Protein AF-A0A9P4HH48-F1 (afdb_monomer_lite)

Radius of gyration: 20.55 Å; chains: 1; bounding box: 61×35×39 Å

pLDDT: mean 81.67, std 16.37, range [39.0, 96.5]

Organism: NCBI:txid210430

Foldseek 3Di:
DPPDDQDADDWDDQPPPDPDGDPGPDDPRGDDDDPEAEDQDPVVCVCCCVPPVHHYDYWDKDKPDDDDDPPDDDDQKIKIFIHHNPDDPPPPGHGPDIDIDGD

Secondary structure (DSSP, 8-state):
-------PPPPPP----TT---------S-----S-EEES-HHHHHHHHHHH---EEE-EEEESSPPPPTTSPPPS-EEEEEE-TT--TT-----SEEEEE--

Structure (mmCIF, N/CA/C/O backbone):
data_AF-A0A9P4HH48-F1
#
_entry.id   AF-A0A9P4HH48-F1
#
loop_
_atom_site.group_PDB
_atom_site.id
_atom_site.type_symbol
_atom_site.label_atom_id
_atom_site.label_alt_id
_atom_site.label_comp_id
_atom_site.label_asym_id
_atom_site.label_entity_id
_atom_site.label_seq_id
_atom_site.pdbx_PDB_ins_code
_atom_site.Cartn_x
_atom_site.Cartn_y
_atom_site.Cartn_z
_atom_site.occupancy
_atom_site.B_iso_or_equiv
_atom_site.auth_seq_id
_atom_site.auth_comp_id
_atom_site.auth_asym_id
_atom_site.auth_atom_id
_atom_site.pdbx_PDB_model_num
ATOM 1 N N . MET A 1 1 ? 3.480 -16.257 -2.569 1.00 41.72 1 MET A N 1
ATOM 2 C CA . MET A 1 1 ? 4.835 -16.546 -2.070 1.00 41.72 1 MET A CA 1
ATOM 3 C C . MET A 1 1 ? 5.099 -15.657 -0.860 1.00 41.72 1 MET A C 1
ATOM 5 O O . MET A 1 1 ? 5.502 -14.511 -1.016 1.00 41.72 1 MET A O 1
ATOM 9 N N . LEU A 1 2 ? 4.741 -16.137 0.335 1.00 39.00 2 LEU A N 1
ATOM 10 C CA . LEU A 1 2 ? 5.361 -15.659 1.572 1.00 39.00 2 LEU A CA 1
ATOM 11 C C . LEU A 1 2 ? 6.819 -16.119 1.474 1.00 39.00 2 LEU A C 1
ATOM 13 O O . LEU A 1 2 ? 7.027 -17.278 1.126 1.00 39.00 2 LEU A O 1
ATOM 17 N N . ILE A 1 3 ? 7.802 -15.255 1.706 1.00 45.38 3 ILE A N 1
ATOM 18 C CA . ILE A 1 3 ? 9.187 -15.710 1.878 1.00 45.38 3 ILE A CA 1
ATOM 19 C C . ILE A 1 3 ? 9.360 -15.890 3.386 1.00 45.38 3 ILE A C 1
ATOM 21 O O . ILE A 1 3 ? 9.468 -14.881 4.088 1.00 45.38 3 ILE A O 1
ATOM 25 N N . PRO A 1 4 ? 9.316 -17.122 3.924 1.00 42.56 4 PRO A N 1
ATOM 26 C CA . PRO A 1 4 ? 9.598 -17.341 5.329 1.00 42.56 4 PRO A CA 1
ATOM 27 C C . PRO A 1 4 ? 11.105 -17.163 5.503 1.00 42.56 4 PRO A C 1
ATOM 29 O O . PRO A 1 4 ? 11.901 -17.938 4.982 1.00 42.56 4 PRO A O 1
ATOM 32 N N . GLY A 1 5 ? 11.503 -16.106 6.198 1.00 49.62 5 GLY A N 1
ATOM 33 C CA . GLY A 1 5 ? 12.899 -15.842 6.505 1.00 49.62 5 GLY A CA 1
ATOM 34 C C . GLY A 1 5 ? 12.981 -14.988 7.754 1.00 49.62 5 GLY A C 1
ATOM 35 O O . GLY A 1 5 ? 12.451 -13.879 7.794 1.00 49.62 5 GLY A O 1
ATOM 36 N N . ASN A 1 6 ? 13.628 -15.505 8.794 1.00 55.16 6 ASN A N 1
ATOM 37 C CA . ASN A 1 6 ? 14.024 -14.689 9.929 1.00 55.16 6 ASN A CA 1
ATOM 38 C C . ASN A 1 6 ? 15.243 -13.871 9.475 1.00 55.16 6 ASN A C 1
ATOM 40 O O . ASN A 1 6 ? 16.374 -14.346 9.521 1.00 55.16 6 ASN A O 1
ATOM 44 N N . PHE A 1 7 ? 15.002 -12.679 8.928 1.00 58.44 7 PHE A N 1
ATOM 45 C CA . PHE A 1 7 ? 16.068 -11.812 8.433 1.00 58.44 7 PHE A CA 1
ATOM 46 C C . PHE A 1 7 ? 16.725 -11.093 9.612 1.00 58.44 7 PHE A C 1
ATOM 48 O O . PHE A 1 7 ? 16.208 -10.086 10.097 1.00 58.44 7 PHE A O 1
ATOM 55 N N . SER A 1 8 ? 17.860 -11.614 10.071 1.00 63.22 8 SER A N 1
ATOM 56 C CA . SER A 1 8 ? 18.689 -10.952 11.079 1.00 63.22 8 SER A CA 1
ATOM 57 C C . SER A 1 8 ? 19.094 -9.557 10.597 1.00 63.22 8 SER A C 1
ATOM 59 O O . SER A 1 8 ? 19.529 -9.384 9.456 1.00 63.22 8 SER A O 1
ATOM 61 N N . VAL A 1 9 ? 18.939 -8.554 11.461 1.00 65.06 9 VAL A N 1
ATOM 62 C CA . VAL A 1 9 ? 19.455 -7.203 11.209 1.00 65.06 9 VAL A CA 1
ATOM 63 C C . VAL A 1 9 ? 20.951 -7.210 11.537 1.00 65.06 9 VAL A C 1
ATOM 65 O O . VAL A 1 9 ? 21.286 -7.521 12.687 1.00 65.06 9 VAL A O 1
ATOM 68 N N . PRO A 1 10 ? 21.850 -6.901 10.577 1.00 67.00 10 PRO A N 1
ATOM 69 C CA . PRO A 1 10 ? 23.274 -6.769 10.865 1.00 67.00 10 PRO A CA 1
ATOM 70 C C . PRO A 1 10 ? 23.466 -5.745 11.983 1.00 67.00 10 PRO A C 1
ATOM 72 O O . PRO A 1 10 ? 22.957 -4.629 11.892 1.00 67.00 10 PRO A O 1
ATOM 75 N N . GLN A 1 11 ? 24.148 -6.132 13.058 1.00 69.31 11 GLN A N 1
ATOM 76 C CA . GLN A 1 11 ? 24.453 -5.200 14.138 1.00 69.31 11 GLN A CA 1
ATOM 77 C C . GLN A 1 11 ? 25.694 -4.396 13.741 1.00 69.31 11 GLN A C 1
ATOM 79 O O . GLN A 1 11 ? 26.662 -5.002 13.271 1.00 69.31 11 GLN A O 1
ATOM 84 N N . PRO A 1 12 ? 25.690 -3.061 13.892 1.00 65.19 12 PRO A N 1
ATOM 85 C CA . PRO A 1 12 ? 26.892 -2.276 13.677 1.00 65.19 12 PRO A CA 1
ATOM 86 C C . PRO A 1 12 ? 27.952 -2.763 14.664 1.00 65.19 12 PRO A C 1
ATOM 88 O O . PRO A 1 12 ? 27.703 -2.857 15.867 1.00 65.19 12 PRO A O 1
ATOM 91 N N . TYR A 1 13 ? 29.125 -3.110 14.146 1.00 60.12 13 TYR A N 1
ATOM 92 C CA . TYR A 1 13 ? 30.280 -3.391 14.983 1.00 60.12 13 TYR A CA 1
ATOM 93 C C . TYR A 1 13 ? 30.685 -2.083 15.669 1.00 60.12 13 TYR A C 1
ATOM 95 O O . TYR A 1 13 ? 30.754 -1.031 15.031 1.00 60.12 13 TYR A O 1
ATOM 103 N N . ALA A 1 14 ? 30.903 -2.122 16.983 1.00 59.81 14 ALA A N 1
ATOM 104 C CA . ALA A 1 14 ? 31.482 -0.985 17.678 1.00 59.81 14 ALA A CA 1
ATOM 105 C C . ALA A 1 14 ? 32.897 -0.775 17.117 1.00 59.81 14 ALA A C 1
ATOM 107 O O . ALA A 1 14 ? 33.750 -1.651 17.244 1.00 59.81 14 ALA A O 1
ATOM 108 N N . PHE A 1 15 ? 33.153 0.360 16.464 1.00 51.81 15 PHE A N 1
ATOM 109 C CA . PHE A 1 15 ? 34.522 0.776 16.173 1.00 51.81 15 PHE A CA 1
ATOM 110 C C . PHE A 1 15 ? 35.182 1.137 17.507 1.00 51.81 15 PHE A C 1
ATOM 112 O O . PHE A 1 15 ? 34.947 2.215 18.053 1.00 51.81 15 PHE A O 1
ATOM 119 N N . SER A 1 16 ? 35.985 0.230 18.060 1.00 55.50 16 SER A N 1
ATOM 120 C CA . SER A 1 16 ? 36.813 0.513 19.231 1.00 55.50 16 SER A CA 1
ATOM 121 C C . SER A 1 16 ? 38.093 1.225 18.784 1.00 55.50 16 SER A C 1
ATOM 123 O O . SER A 1 16 ? 39.132 0.595 18.587 1.00 55.50 16 SER A O 1
ATOM 125 N N . ASN A 1 17 ? 38.040 2.545 18.612 1.00 51.53 17 ASN A N 1
ATOM 126 C CA . ASN A 1 17 ? 39.262 3.345 18.546 1.00 51.53 17 ASN A CA 1
ATOM 127 C C . ASN A 1 17 ? 39.749 3.594 19.978 1.00 51.53 17 ASN A C 1
ATOM 129 O O . ASN A 1 17 ? 39.285 4.515 20.642 1.00 51.53 17 ASN A O 1
ATOM 133 N N . GLY A 1 18 ? 40.655 2.740 20.461 1.00 52.94 18 GLY A N 1
ATOM 134 C CA . GLY A 1 18 ? 41.520 3.053 21.604 1.00 52.94 18 GLY A CA 1
ATOM 135 C C . GLY A 1 18 ? 40.814 3.479 22.897 1.00 52.94 18 GLY A C 1
ATOM 136 O O . GLY A 1 18 ? 41.154 4.515 23.456 1.00 52.94 18 GLY A O 1
ATOM 137 N N . GLY A 1 19 ? 39.871 2.672 23.396 1.00 53.78 19 GLY A N 1
ATOM 138 C CA . GLY A 1 19 ? 39.440 2.735 24.802 1.00 53.78 19 GLY A CA 1
ATOM 139 C C . GLY A 1 19 ? 38.160 3.511 25.121 1.00 53.78 19 GLY A C 1
ATOM 140 O O . GLY A 1 19 ? 37.740 3.482 26.271 1.00 53.78 19 GLY A O 1
ATOM 141 N N . ASN A 1 20 ? 37.494 4.129 24.142 1.00 57.50 20 ASN A N 1
ATOM 142 C CA . ASN A 1 20 ? 36.164 4.716 24.341 1.00 57.50 20 ASN A CA 1
ATOM 143 C C . ASN A 1 20 ? 35.148 4.002 23.443 1.00 57.50 20 ASN A C 1
ATOM 145 O O . ASN A 1 20 ? 35.119 4.208 22.230 1.00 57.50 20 ASN A O 1
ATOM 149 N N . GLU A 1 21 ? 34.339 3.122 24.033 1.00 59.22 21 GLU A N 1
ATOM 150 C CA . GLU A 1 21 ? 33.263 2.418 23.335 1.00 59.22 21 GLU A CA 1
ATOM 151 C C . GLU A 1 21 ? 32.228 3.434 22.828 1.00 59.22 21 GLU A C 1
ATOM 153 O O . GLU A 1 21 ? 31.476 4.024 23.603 1.00 59.22 21 GLU A O 1
ATOM 158 N N . ALA A 1 22 ? 32.182 3.667 21.513 1.00 60.94 22 ALA A N 1
ATOM 159 C CA . ALA A 1 22 ? 31.090 4.425 20.916 1.00 60.94 22 ALA A CA 1
ATOM 160 C C . ALA A 1 22 ? 29.770 3.662 21.145 1.00 60.94 22 ALA A C 1
ATOM 162 O O . ALA A 1 22 ? 29.748 2.436 20.982 1.00 60.94 22 ALA A O 1
ATOM 163 N N . PRO A 1 23 ? 28.658 4.336 21.497 1.00 59.00 23 PRO A N 1
ATOM 164 C CA . PRO A 1 23 ? 27.390 3.656 21.722 1.00 59.00 23 PRO A CA 1
ATOM 165 C C . PRO A 1 23 ? 26.964 2.933 20.440 1.00 59.00 23 PRO A C 1
ATOM 167 O O . PRO A 1 23 ? 26.613 3.561 19.440 1.00 59.00 23 PRO A O 1
ATOM 170 N N . CYS A 1 24 ? 27.003 1.596 20.456 1.00 60.94 24 CYS A N 1
ATOM 171 C CA . CYS A 1 24 ? 26.480 0.808 19.348 1.00 60.94 24 CYS A CA 1
ATOM 172 C C . CYS A 1 24 ? 24.971 1.069 19.242 1.00 60.94 24 CYS A C 1
ATOM 174 O O . CYS A 1 24 ? 24.220 0.913 20.210 1.00 60.94 24 CYS A O 1
ATOM 176 N N . ILE A 1 25 ? 24.512 1.505 18.069 1.00 65.75 25 ILE A N 1
ATOM 177 C CA . ILE A 1 25 ? 23.080 1.645 17.808 1.00 65.75 25 ILE A CA 1
ATOM 178 C C . ILE A 1 25 ? 22.482 0.235 17.871 1.00 65.75 25 ILE A C 1
ATOM 180 O O . ILE A 1 25 ? 22.716 -0.590 16.988 1.00 65.75 25 ILE A O 1
ATOM 184 N N . LYS A 1 26 ? 21.742 -0.062 18.946 1.00 66.56 26 LYS A N 1
ATOM 185 C CA . LYS A 1 26 ? 21.098 -1.364 19.151 1.00 66.56 26 LYS A CA 1
ATOM 186 C C . LYS A 1 26 ? 19.875 -1.462 18.244 1.00 66.56 26 LYS A C 1
ATOM 188 O O . LYS A 1 26 ? 18.815 -0.930 18.570 1.00 66.56 26 LYS A O 1
ATOM 193 N N . PHE A 1 27 ? 20.002 -2.155 17.117 1.00 66.12 27 PHE A N 1
ATOM 194 C CA . PHE A 1 27 ? 18.846 -2.465 16.277 1.00 66.12 27 PHE A CA 1
ATOM 195 C C . PHE A 1 27 ? 18.079 -3.664 16.849 1.00 66.12 27 PHE A C 1
ATOM 197 O O . PHE A 1 27 ? 18.703 -4.609 17.346 1.00 66.12 27 PHE A O 1
ATOM 204 N N . PRO A 1 28 ? 16.735 -3.690 16.764 1.00 71.50 28 PRO A N 1
ATOM 205 C CA . PRO A 1 28 ? 15.967 -4.850 17.194 1.00 71.50 28 PRO A CA 1
ATOM 206 C C . PRO A 1 28 ? 16.404 -6.097 16.416 1.00 71.50 28 PRO A C 1
ATOM 208 O O . PRO A 1 28 ? 16.622 -6.055 15.206 1.00 71.50 28 PRO A O 1
ATOM 211 N N . LYS A 1 29 ? 16.498 -7.239 17.113 1.00 64.56 29 LYS A N 1
ATOM 212 C CA . LYS A 1 29 ? 16.927 -8.527 16.526 1.00 64.56 29 LYS A CA 1
ATOM 213 C C . LYS A 1 29 ? 16.022 -9.002 15.380 1.00 64.56 29 LYS A C 1
ATOM 215 O O . LYS A 1 29 ? 16.436 -9.838 14.582 1.00 64.56 29 LYS A O 1
ATOM 220 N N . LYS A 1 30 ? 14.790 -8.490 15.320 1.00 68.75 30 LYS A N 1
ATOM 221 C CA . LYS A 1 30 ? 13.793 -8.762 14.285 1.00 68.75 30 LYS A CA 1
ATOM 222 C C . LYS A 1 30 ? 13.298 -7.437 13.718 1.00 68.75 30 LYS A C 1
ATOM 224 O O . LYS A 1 30 ? 12.886 -6.564 14.478 1.00 68.75 30 LYS A O 1
ATOM 229 N N . ALA A 1 31 ? 13.300 -7.321 12.396 1.00 69.12 31 ALA A N 1
ATOM 230 C CA . ALA A 1 31 ? 12.698 -6.207 11.678 1.00 69.12 31 ALA A CA 1
ATOM 231 C C . ALA A 1 31 ? 11.674 -6.744 10.677 1.00 69.12 31 ALA A C 1
ATOM 233 O O . ALA A 1 31 ? 11.934 -7.727 9.978 1.00 69.12 31 ALA A O 1
ATOM 234 N N . LEU A 1 32 ? 10.512 -6.093 10.597 1.00 74.06 32 LEU A N 1
ATOM 235 C CA . LEU A 1 32 ? 9.548 -6.376 9.541 1.00 74.06 32 LEU A CA 1
ATOM 236 C C . LEU A 1 32 ? 10.147 -5.934 8.205 1.00 74.06 32 LEU A C 1
ATOM 238 O O . LEU A 1 32 ? 10.679 -4.831 8.084 1.00 74.06 32 LEU A O 1
ATOM 242 N N . ARG A 1 33 ? 10.056 -6.800 7.195 1.00 75.69 33 ARG A N 1
ATOM 243 C CA . ARG A 1 33 ? 10.433 -6.470 5.821 1.00 75.69 33 ARG A CA 1
ATOM 244 C C . ARG A 1 33 ? 9.197 -6.414 4.951 1.00 75.69 33 ARG A C 1
ATOM 246 O O . ARG A 1 33 ? 8.307 -7.256 5.038 1.00 75.69 33 ARG A O 1
ATOM 253 N N . ILE A 1 34 ? 9.174 -5.419 4.083 1.00 79.88 34 ILE A N 1
ATOM 254 C CA . ILE A 1 34 ? 8.101 -5.229 3.124 1.00 79.88 34 ILE A CA 1
ATOM 255 C C . ILE A 1 34 ? 8.361 -6.146 1.927 1.00 79.88 34 ILE A C 1
ATOM 257 O O . ILE A 1 34 ? 9.376 -6.006 1.251 1.00 79.88 34 ILE A O 1
ATOM 261 N N . ALA A 1 35 ? 7.443 -7.075 1.653 1.00 82.31 35 ALA A N 1
ATOM 262 C CA . ALA A 1 35 ? 7.535 -7.955 0.484 1.00 82.31 35 ALA A CA 1
ATOM 263 C C . ALA A 1 35 ? 6.909 -7.329 -0.772 1.00 82.31 35 ALA A C 1
ATOM 265 O O . ALA A 1 35 ? 7.380 -7.544 -1.887 1.00 82.31 35 ALA A O 1
ATOM 266 N N . ARG A 1 36 ? 5.817 -6.575 -0.602 1.00 88.00 36 ARG A N 1
ATOM 267 C CA . ARG A 1 36 ? 5.070 -5.923 -1.684 1.00 88.00 36 ARG A CA 1
ATOM 268 C C . ARG A 1 36 ? 4.481 -4.618 -1.180 1.00 88.00 36 ARG A C 1
ATOM 270 O O . ARG A 1 36 ? 4.009 -4.560 -0.049 1.00 88.00 36 ARG A O 1
ATOM 277 N N . ILE A 1 37 ? 4.470 -3.606 -2.040 1.00 92.56 37 ILE A N 1
ATOM 278 C CA . ILE A 1 37 ? 3.777 -2.342 -1.787 1.00 92.56 37 ILE A CA 1
ATOM 279 C C . ILE A 1 37 ? 2.741 -2.145 -2.883 1.00 92.56 37 ILE A C 1
ATOM 281 O O . ILE A 1 37 ? 3.060 -2.299 -4.062 1.00 92.56 37 ILE A O 1
ATOM 285 N N . TYR A 1 38 ? 1.529 -1.770 -2.494 1.00 94.38 38 TYR A N 1
ATOM 286 C CA . TYR A 1 38 ? 0.480 -1.334 -3.408 1.00 94.38 38 TYR A CA 1
ATOM 287 C C . TYR A 1 38 ? 0.296 0.176 -3.270 1.00 94.38 38 TYR A C 1
ATOM 289 O O . TYR A 1 38 ? 0.341 0.702 -2.159 1.00 94.38 38 TYR A O 1
ATOM 297 N N . VAL A 1 39 ? 0.121 0.879 -4.386 1.00 95.94 39 VAL A N 1
ATOM 298 C CA . VAL A 1 39 ? -0.078 2.335 -4.422 1.00 95.94 39 VAL A CA 1
ATOM 299 C C . VAL A 1 39 ? -1.113 2.701 -5.481 1.00 95.94 39 VAL A C 1
ATOM 301 O O . VAL A 1 39 ? -1.266 1.988 -6.469 1.00 95.94 39 VAL A O 1
ATOM 304 N N . SER A 1 40 ? -1.809 3.820 -5.293 1.00 95.31 40 SER A N 1
ATOM 305 C CA . SER A 1 40 ? -2.884 4.271 -6.188 1.00 95.31 40 SER A CA 1
ATOM 306 C C . SER A 1 40 ? -2.415 5.139 -7.361 1.00 95.31 40 SER A C 1
ATOM 308 O O . SER A 1 40 ? -3.178 5.371 -8.293 1.00 95.31 40 SER A O 1
ATOM 310 N N . GLN A 1 41 ? -1.164 5.612 -7.350 1.00 96.31 41 GLN A N 1
ATOM 311 C CA . GLN A 1 41 ? -0.648 6.570 -8.333 1.00 96.31 41 GLN A CA 1
ATOM 312 C C . GLN A 1 41 ? 0.504 5.988 -9.162 1.00 96.31 41 GLN A C 1
ATOM 314 O O . GLN A 1 41 ? 1.481 5.459 -8.622 1.00 96.31 41 GLN A O 1
ATOM 319 N N . ARG A 1 42 ? 0.427 6.144 -10.492 1.00 95.25 42 ARG A N 1
ATOM 320 C CA . ARG A 1 42 ? 1.442 5.656 -11.450 1.00 95.25 42 ARG A CA 1
ATOM 321 C C . ARG A 1 42 ? 2.812 6.307 -11.241 1.00 95.25 42 ARG A C 1
ATOM 323 O O . ARG A 1 42 ? 3.827 5.616 -11.281 1.00 95.25 42 ARG A O 1
ATOM 330 N N . THR A 1 43 ? 2.846 7.606 -10.956 1.00 96.50 43 THR A N 1
ATOM 331 C CA . THR A 1 43 ? 4.081 8.359 -10.676 1.00 96.50 43 THR A CA 1
ATOM 332 C C . THR A 1 43 ? 4.796 7.827 -9.434 1.00 96.50 43 THR A C 1
ATOM 334 O O . THR A 1 43 ? 6.012 7.646 -9.445 1.00 96.50 43 THR A O 1
ATOM 337 N N . THR A 1 44 ? 4.050 7.469 -8.383 1.00 95.50 44 THR A N 1
ATOM 338 C CA . THR A 1 44 ? 4.609 6.851 -7.172 1.00 95.50 44 THR A CA 1
ATOM 339 C C . THR A 1 44 ? 5.205 5.471 -7.444 1.00 95.50 44 THR A C 1
ATOM 341 O O . THR A 1 44 ? 6.235 5.138 -6.850 1.00 95.50 44 THR A O 1
ATOM 344 N N . VAL A 1 45 ? 4.585 4.670 -8.325 1.00 96.00 45 VAL A N 1
ATOM 345 C CA . VAL A 1 45 ? 5.151 3.383 -8.772 1.00 96.00 45 VAL A CA 1
ATOM 346 C C . VAL A 1 45 ? 6.478 3.620 -9.482 1.00 96.00 45 VAL A C 1
ATOM 348 O O . VAL A 1 45 ? 7.481 3.016 -9.103 1.00 96.00 45 VAL A O 1
ATOM 351 N N . TYR A 1 46 ? 6.479 4.512 -10.475 1.00 95.31 46 TYR A N 1
ATOM 352 C CA . TYR A 1 46 ? 7.652 4.809 -11.292 1.00 95.31 46 TYR A CA 1
ATOM 353 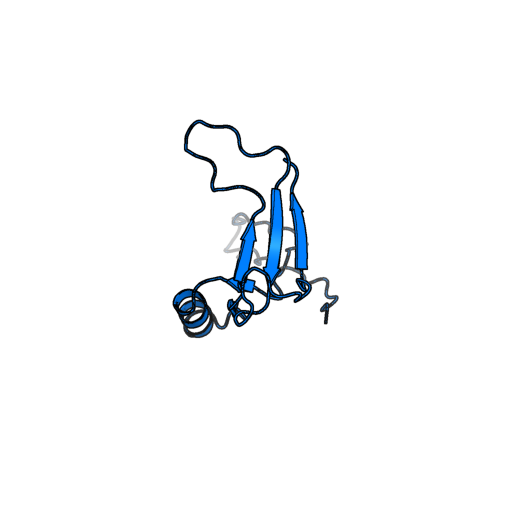C C . TYR A 1 46 ? 8.824 5.301 -10.438 1.00 95.31 46 TYR A C 1
ATOM 355 O O . TYR A 1 46 ? 9.873 4.662 -10.416 1.00 95.31 46 TYR A O 1
ATOM 363 N N . ASN A 1 47 ? 8.614 6.349 -9.636 1.00 95.25 47 ASN A N 1
ATOM 364 C CA . ASN A 1 47 ? 9.664 6.934 -8.801 1.00 95.25 47 ASN A CA 1
ATOM 365 C C . ASN A 1 47 ? 10.213 5.942 -7.766 1.00 95.25 47 ASN A C 1
ATOM 367 O O . ASN A 1 47 ? 11.409 5.941 -7.488 1.00 95.25 47 ASN A O 1
ATOM 371 N N . GLY A 1 48 ? 9.360 5.083 -7.196 1.00 93.50 48 GLY A N 1
ATOM 372 C CA . GLY A 1 48 ? 9.799 4.078 -6.225 1.00 93.50 48 GLY A CA 1
ATOM 373 C C . GLY A 1 48 ? 10.643 2.960 -6.842 1.00 93.50 48 GLY A C 1
ATOM 374 O O . GLY A 1 48 ? 11.586 2.488 -6.208 1.00 93.50 48 GLY A O 1
ATOM 375 N N . ARG A 1 49 ? 10.318 2.550 -8.073 1.00 94.44 49 ARG A N 1
ATOM 376 C CA . ARG A 1 49 ? 11.081 1.532 -8.807 1.00 94.44 49 ARG A CA 1
ATOM 377 C C . ARG A 1 49 ? 12.395 2.092 -9.340 1.00 94.44 49 ARG A C 1
ATOM 379 O O . ARG A 1 49 ? 13.422 1.456 -9.156 1.00 94.44 49 ARG A O 1
ATOM 386 N N . LEU A 1 50 ? 12.359 3.278 -9.947 1.00 94.81 50 LEU A N 1
ATOM 387 C CA . LEU A 1 50 ? 13.529 3.907 -10.557 1.00 94.81 50 LEU A CA 1
ATOM 388 C C . LEU A 1 50 ? 14.615 4.217 -9.519 1.00 94.81 50 LEU A C 1
ATOM 390 O O . LEU A 1 50 ? 15.767 3.851 -9.705 1.00 94.81 50 LEU A O 1
ATOM 394 N N . ASN A 1 51 ? 14.241 4.872 -8.418 1.00 95.44 51 ASN A N 1
ATOM 395 C CA . ASN A 1 51 ? 15.219 5.432 -7.484 1.00 95.44 51 ASN A CA 1
ATOM 396 C C . ASN A 1 51 ? 15.614 4.468 -6.349 1.00 95.44 51 ASN A C 1
ATOM 398 O O . ASN A 1 51 ? 16.690 4.613 -5.780 1.00 95.44 51 ASN A O 1
ATOM 402 N N . TRP A 1 52 ? 14.763 3.491 -6.002 1.00 91.12 52 TRP A N 1
ATOM 403 C CA . TRP A 1 52 ? 15.010 2.570 -4.876 1.00 91.12 52 TRP A CA 1
ATOM 404 C C . TRP A 1 52 ? 14.806 1.084 -5.210 1.00 91.12 52 TRP A C 1
ATOM 406 O O . TRP A 1 52 ? 14.906 0.249 -4.314 1.00 91.12 52 TRP A O 1
ATOM 416 N N . ILE A 1 53 ? 14.486 0.727 -6.462 1.00 89.50 53 ILE A N 1
ATOM 417 C CA . ILE A 1 53 ? 14.229 -0.668 -6.886 1.00 89.50 53 ILE A CA 1
ATOM 418 C C . ILE A 1 53 ? 13.135 -1.330 -6.013 1.00 89.50 53 ILE A C 1
ATOM 420 O O . ILE A 1 53 ? 13.102 -2.537 -5.781 1.00 89.50 53 ILE A O 1
ATOM 424 N N . ILE A 1 54 ? 12.189 -0.534 -5.502 1.00 91.19 54 ILE A N 1
ATOM 425 C CA . ILE A 1 54 ? 11.147 -1.045 -4.605 1.00 91.19 54 ILE A CA 1
ATOM 426 C C . ILE A 1 54 ? 10.004 -1.651 -5.425 1.00 91.19 54 ILE A C 1
ATOM 428 O O . ILE A 1 54 ? 9.488 -0.983 -6.329 1.00 91.19 54 ILE A O 1
ATOM 432 N N . PRO A 1 55 ? 9.526 -2.867 -5.087 1.00 90.12 55 PRO A N 1
ATOM 433 C CA . PRO A 1 55 ? 8.451 -3.545 -5.809 1.00 90.12 55 PRO A CA 1
ATOM 434 C C . PRO A 1 55 ? 7.075 -2.936 -5.485 1.00 90.12 55 PRO A C 1
ATOM 436 O O . PRO A 1 55 ? 6.234 -3.534 -4.803 1.00 90.12 55 PRO A O 1
ATOM 439 N N . LYS A 1 56 ? 6.840 -1.713 -5.974 1.00 94.31 56 LYS A N 1
ATOM 440 C CA . LYS A 1 56 ? 5.537 -1.039 -5.940 1.00 94.31 56 LYS A CA 1
ATOM 441 C C . LYS A 1 56 ? 4.648 -1.542 -7.072 1.00 94.31 56 LYS A C 1
ATOM 443 O O . LYS A 1 56 ? 5.116 -1.682 -8.201 1.00 94.31 56 LYS A O 1
ATOM 448 N N . HIS A 1 57 ? 3.374 -1.765 -6.788 1.00 94.19 57 HIS A N 1
ATOM 449 C CA . HIS A 1 57 ? 2.357 -2.209 -7.738 1.00 94.19 57 HIS A CA 1
ATOM 450 C C . HIS A 1 57 ? 1.212 -1.202 -7.744 1.00 94.19 57 HIS A C 1
ATOM 452 O O . HIS A 1 57 ? 0.827 -0.703 -6.686 1.00 94.19 57 HIS A O 1
ATOM 458 N N . LEU A 1 58 ? 0.682 -0.896 -8.926 1.00 96.38 58 LEU A N 1
ATOM 459 C CA . LEU A 1 58 ? -0.506 -0.060 -9.036 1.00 96.38 58 LEU A CA 1
ATOM 460 C C . LEU A 1 58 ? -1.720 -0.863 -8.558 1.00 96.38 58 LEU A C 1
ATOM 462 O O . LEU A 1 58 ? -1.880 -2.016 -8.956 1.00 96.38 58 LEU A O 1
ATOM 466 N N . ALA A 1 59 ? -2.554 -0.267 -7.715 1.00 96.12 59 ALA A N 1
ATOM 467 C CA . ALA A 1 59 ? -3.781 -0.881 -7.228 1.00 96.12 59 ALA A CA 1
ATOM 468 C C . ALA A 1 59 ? -4.854 0.174 -6.972 1.00 96.12 59 ALA A C 1
ATOM 470 O O . ALA A 1 59 ? -4.547 1.340 -6.705 1.00 96.12 59 ALA A O 1
ATOM 471 N N . ARG A 1 60 ? -6.114 -0.251 -7.012 1.00 94.75 60 ARG A N 1
ATOM 472 C CA . ARG A 1 60 ? -7.256 0.586 -6.652 1.00 94.75 60 ARG A CA 1
ATOM 473 C C . ARG A 1 60 ? -7.638 0.311 -5.203 1.00 94.75 60 ARG A C 1
ATOM 475 O O . ARG A 1 60 ? -7.697 -0.844 -4.791 1.00 94.75 60 ARG A O 1
ATOM 482 N N . PHE A 1 61 ? -7.879 1.368 -4.439 1.00 94.69 61 PHE A N 1
ATOM 483 C CA . PHE A 1 61 ? -8.225 1.278 -3.025 1.00 94.69 61 PHE A CA 1
ATOM 484 C C . PHE A 1 61 ? -9.654 1.749 -2.816 1.00 94.69 61 PHE A C 1
ATOM 486 O O . PHE A 1 61 ? -10.061 2.756 -3.395 1.00 94.69 61 PHE A O 1
ATOM 493 N N . GLU A 1 62 ? -10.378 1.046 -1.958 1.00 94.19 62 GLU A N 1
ATOM 494 C CA . GLU A 1 62 ? -11.661 1.495 -1.432 1.00 94.19 62 GLU A CA 1
ATOM 495 C C . GLU A 1 62 ? -11.611 1.510 0.091 1.00 94.19 62 GLU A C 1
ATOM 497 O O . GLU A 1 62 ? -11.081 0.591 0.724 1.00 94.19 62 GLU A O 1
ATOM 502 N N . PHE A 1 63 ? -12.188 2.562 0.658 1.00 94.38 63 PHE A N 1
ATOM 503 C CA . PHE A 1 63 ? -12.284 2.789 2.091 1.00 94.38 63 PHE A CA 1
ATOM 504 C C . PHE A 1 63 ? -13.761 2.863 2.463 1.00 94.38 63 PHE A C 1
ATOM 506 O O . PHE A 1 63 ? -14.539 3.505 1.760 1.00 94.38 63 PHE A O 1
ATOM 513 N N . SER A 1 64 ? -14.154 2.228 3.568 1.00 94.69 64 SER A N 1
ATOM 514 C CA . SER A 1 64 ? -15.549 2.261 4.035 1.00 94.69 64 SER A CA 1
ATOM 515 C C . SER A 1 64 ? -15.977 3.601 4.633 1.00 94.69 64 SER A C 1
ATOM 517 O O . SER A 1 64 ? -17.153 3.781 4.928 1.00 94.69 64 SER A O 1
ATOM 519 N N . ALA A 1 65 ? -15.037 4.519 4.851 1.00 93.69 65 ALA A N 1
ATOM 520 C CA . ALA A 1 65 ? -15.292 5.845 5.387 1.00 93.69 65 ALA A CA 1
ATOM 521 C C . ALA A 1 65 ? -14.448 6.890 4.637 1.00 93.69 65 ALA A C 1
ATOM 523 O O . ALA A 1 65 ? -13.355 6.561 4.157 1.00 93.69 65 ALA A O 1
ATOM 524 N N . PRO A 1 66 ? -14.933 8.140 4.531 1.00 91.56 66 PRO A N 1
ATOM 525 C CA . PRO A 1 66 ? -14.149 9.236 3.980 1.00 91.56 66 PRO A CA 1
ATOM 526 C C . PRO A 1 66 ? -12.962 9.587 4.896 1.00 91.56 66 PRO A C 1
ATOM 528 O O . PRO A 1 66 ? -12.927 9.174 6.058 1.00 91.56 66 PRO A O 1
ATOM 531 N N . PRO A 1 67 ? -11.992 10.376 4.401 1.00 91.50 67 PRO A N 1
ATOM 532 C CA . PRO A 1 67 ? -10.921 10.909 5.235 1.00 91.50 67 PRO A CA 1
ATOM 533 C C . PRO A 1 67 ? -11.467 11.680 6.443 1.00 91.50 67 PRO A C 1
ATOM 535 O O . PRO A 1 67 ? -12.361 12.515 6.302 1.00 91.50 67 PRO A O 1
ATOM 538 N N . THR A 1 68 ? -10.900 11.425 7.621 1.00 91.38 68 THR A N 1
ATOM 539 C CA . THR A 1 68 ? -11.248 12.139 8.855 1.00 91.38 68 THR A CA 1
ATOM 540 C C . THR A 1 68 ? -10.894 13.617 8.721 1.00 91.38 68 THR A C 1
ATOM 542 O O . THR A 1 68 ? -9.755 13.961 8.392 1.00 91.38 68 THR A O 1
ATOM 545 N N . THR A 1 69 ? -11.849 14.504 8.993 1.00 93.44 69 THR A N 1
ATOM 546 C CA . THR A 1 69 ? -11.587 15.946 8.998 1.00 93.44 69 THR A CA 1
ATOM 547 C C . THR A 1 69 ? -10.792 16.340 10.247 1.00 93.44 69 THR A C 1
ATOM 549 O O . THR A 1 69 ? -10.989 15.749 11.315 1.00 93.44 69 THR A O 1
ATOM 552 N N . PRO A 1 70 ? -9.894 17.340 10.159 1.00 93.56 70 PRO A N 1
ATOM 553 C CA . PRO A 1 70 ? -9.145 17.812 11.320 1.00 93.56 70 PRO A CA 1
ATOM 554 C C . PRO A 1 70 ? -10.078 18.187 12.481 1.00 93.56 70 PRO A C 1
ATOM 556 O O . PRO A 1 70 ? -11.066 18.889 12.282 1.00 93.56 70 PRO A O 1
ATOM 559 N N . GLY A 1 71 ? -9.770 17.713 13.690 1.00 91.75 71 GLY A N 1
ATOM 560 C CA . GLY A 1 71 ? -10.572 17.976 14.892 1.00 91.75 71 GLY A CA 1
ATOM 561 C C . GLY A 1 71 ? -11.748 17.020 15.125 1.00 91.75 71 GLY A C 1
ATOM 562 O O . GLY A 1 71 ? -12.404 17.125 16.159 1.00 91.75 71 GLY A O 1
ATOM 563 N N . THR A 1 72 ? -12.001 16.065 14.225 1.00 91.31 72 THR A N 1
ATOM 564 C CA . THR A 1 72 ? -13.018 15.017 14.424 1.00 91.31 72 THR A CA 1
ATOM 565 C C . THR A 1 72 ? -12.393 13.670 14.777 1.00 91.31 72 THR A C 1
ATOM 567 O O 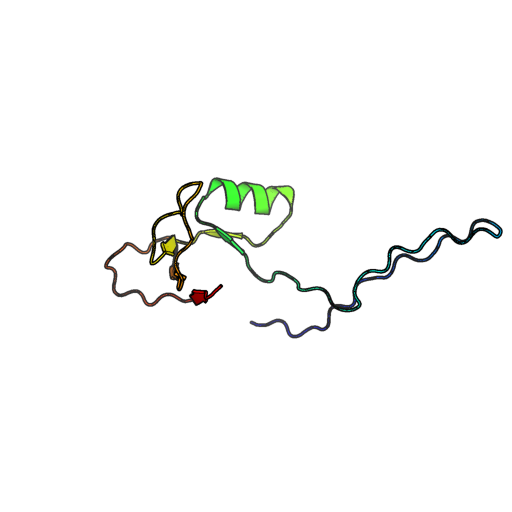. THR A 1 72 ? -11.207 13.426 14.537 1.00 91.31 72 THR A O 1
ATOM 570 N N . LYS A 1 73 ? -13.187 12.784 15.392 1.00 90.50 73 LYS A N 1
AT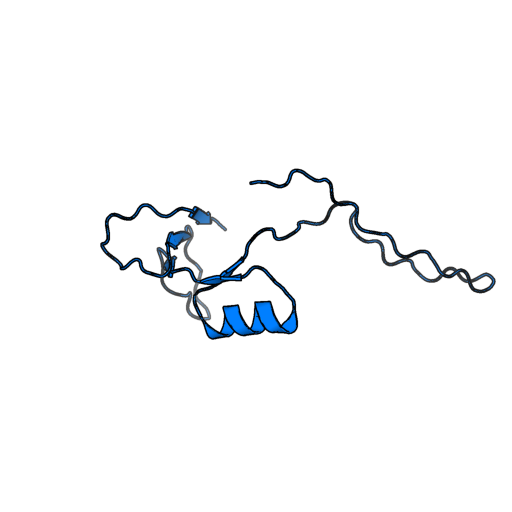OM 571 C CA . LYS A 1 73 ? -12.745 11.424 15.715 1.00 90.50 73 LYS A CA 1
ATOM 572 C C . LYS A 1 73 ? -12.755 10.551 14.450 1.00 90.50 73 LYS A C 1
ATOM 574 O O . LYS A 1 73 ? -13.706 10.647 13.674 1.00 90.50 73 LYS A O 1
ATOM 579 N N . PRO A 1 74 ? -11.738 9.693 14.241 1.00 90.94 74 PRO A N 1
ATOM 580 C CA . PRO A 1 74 ? -11.772 8.695 13.177 1.00 90.94 74 PRO A CA 1
ATOM 581 C C . PRO A 1 74 ? -12.900 7.677 13.416 1.00 90.94 74 PRO A C 1
ATOM 583 O O . PRO A 1 74 ? -13.375 7.544 14.547 1.00 90.94 74 PRO A O 1
ATOM 586 N N . PRO A 1 75 ? -13.329 6.944 12.374 1.00 92.25 75 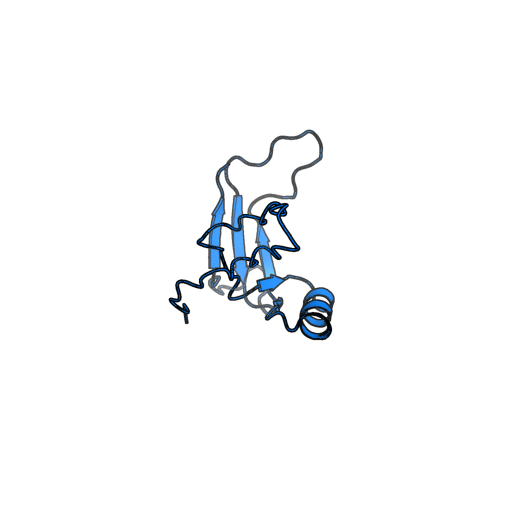PRO A N 1
ATOM 587 C CA . PRO A 1 75 ? -14.325 5.890 12.531 1.00 92.25 75 PRO A CA 1
ATOM 588 C C . PRO A 1 75 ? -13.816 4.783 13.467 1.00 92.25 75 PRO A C 1
ATOM 590 O O . PRO A 1 75 ? -12.644 4.413 13.419 1.00 92.25 75 PRO A O 1
ATOM 593 N N . GLU A 1 76 ? -1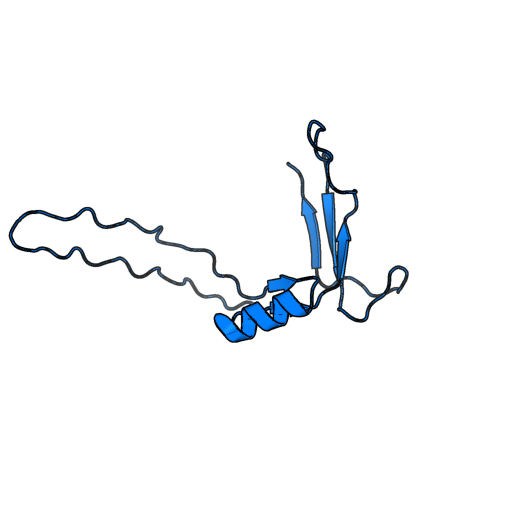4.715 4.214 14.274 1.00 93.25 76 GLU A N 1
ATOM 594 C CA . GLU A 1 76 ? -14.416 3.085 15.176 1.00 93.25 76 GLU A CA 1
ATOM 595 C C . GLU A 1 76 ? -14.023 1.808 14.417 1.00 93.25 76 GLU A C 1
ATOM 597 O O . GLU A 1 76 ? -13.362 0.924 14.955 1.00 93.25 76 GLU A O 1
ATOM 602 N N . SER A 1 77 ? -14.423 1.710 13.148 1.00 94.19 77 SER A N 1
ATOM 603 C CA . SER A 1 77 ? -14.089 0.601 12.265 1.00 94.19 77 SER A CA 1
ATOM 604 C C . SER A 1 77 ? -13.899 1.104 10.837 1.00 94.19 77 SER A C 1
ATOM 606 O O . SER A 1 77 ? -14.775 1.764 10.272 1.00 94.19 77 SER A O 1
ATOM 608 N N . LEU A 1 78 ? -12.749 0.788 10.243 1.00 95.38 78 LEU A N 1
ATOM 609 C CA . LEU A 1 78 ? -12.404 1.149 8.871 1.00 95.38 78 LEU A CA 1
ATOM 610 C C . LEU A 1 78 ? -12.085 -0.111 8.070 1.00 95.38 78 LEU A C 1
ATOM 612 O O . LEU A 1 78 ? -11.076 -0.773 8.301 1.00 95.38 78 LEU A O 1
ATOM 616 N N . THR A 1 79 ? -12.918 -0.428 7.084 1.00 95.69 79 THR A N 1
ATOM 617 C CA . THR A 1 79 ? -12.613 -1.478 6.111 1.00 95.69 79 THR A CA 1
ATOM 618 C C . THR A 1 79 ? -11.826 -0.884 4.950 1.00 95.69 79 THR A C 1
ATOM 620 O O . THR A 1 79 ? -12.266 0.079 4.321 1.00 95.69 79 THR A O 1
ATOM 623 N N . VAL A 1 80 ? -10.684 -1.497 4.644 1.00 95.00 80 VAL A N 1
ATOM 624 C CA . VAL A 1 80 ? -9.838 -1.165 3.495 1.00 95.00 80 VAL A CA 1
ATOM 625 C C . VAL A 1 80 ? -9.794 -2.359 2.553 1.00 95.00 80 VAL A C 1
ATOM 627 O O . VAL A 1 80 ? -9.516 -3.487 2.972 1.00 95.00 80 VAL A O 1
ATOM 630 N N . GLN A 1 81 ? -10.060 -2.110 1.275 1.00 95.12 81 GLN A N 1
ATOM 631 C CA . GLN A 1 81 ? -10.049 -3.117 0.217 1.00 95.12 81 GLN A CA 1
ATOM 632 C C . GLN A 1 81 ? -9.087 -2.698 -0.891 1.00 95.12 81 GLN A C 1
ATOM 634 O O . GLN A 1 81 ? -9.025 -1.525 -1.262 1.00 95.12 81 GLN A O 1
ATOM 639 N N . VAL A 1 82 ? -8.335 -3.664 -1.415 1.00 95.00 82 VAL A N 1
ATOM 640 C CA . VAL A 1 82 ? -7.368 -3.456 -2.498 1.00 95.00 82 VAL A CA 1
ATOM 641 C C . VAL A 1 82 ? -7.792 -4.295 -3.689 1.00 95.00 82 VAL A C 1
ATOM 643 O O . VAL A 1 82 ? -7.945 -5.507 -3.555 1.00 95.00 82 VAL A O 1
ATOM 646 N N . PHE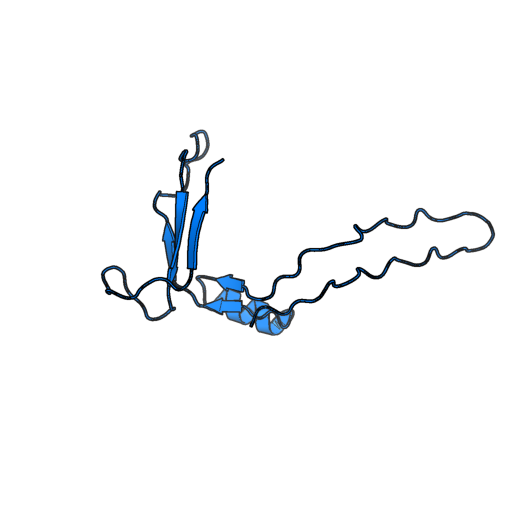 A 1 83 ? -7.934 -3.659 -4.846 1.00 95.31 83 PHE A N 1
ATOM 647 C CA . PHE A 1 83 ? -8.357 -4.276 -6.098 1.00 95.31 83 PHE A CA 1
ATOM 648 C C . PHE A 1 83 ? -7.289 -4.124 -7.196 1.00 95.31 83 PHE A C 1
ATOM 650 O O . PHE A 1 83 ? -6.429 -3.237 -7.108 1.00 95.31 83 PHE A O 1
ATOM 657 N N . PRO A 1 84 ? -7.341 -4.955 -8.256 1.00 93.62 84 PRO A N 1
ATOM 658 C CA . PRO A 1 84 ? -6.510 -4.775 -9.444 1.00 93.62 84 PRO A CA 1
ATOM 659 C C . PRO A 1 84 ? -6.661 -3.369 -10.053 1.00 93.62 84 PRO A C 1
ATOM 661 O O . PRO A 1 84 ? -7.743 -2.781 -9.962 1.00 93.62 84 PRO A O 1
ATOM 664 N N . PRO A 1 85 ? -5.610 -2.826 -10.693 1.00 92.31 85 PRO A N 1
ATOM 665 C CA . PRO A 1 85 ? -5.609 -1.454 -11.203 1.00 92.31 85 PRO A CA 1
ATOM 666 C C . PRO A 1 85 ? -6.674 -1.188 -12.273 1.00 92.31 85 PRO A C 1
ATOM 668 O O . PRO A 1 85 ? -7.137 -0.058 -12.377 1.00 92.31 85 PRO A O 1
ATOM 671 N N . ASP A 1 86 ? -7.077 -2.216 -13.022 1.00 91.25 86 ASP A N 1
ATOM 672 C CA . ASP A 1 86 ? -8.049 -2.096 -14.116 1.00 91.25 86 ASP A CA 1
ATOM 673 C C . ASP A 1 86 ? -9.502 -2.338 -13.668 1.00 91.25 86 ASP A C 1
ATOM 675 O O . ASP A 1 86 ? -10.424 -2.217 -14.469 1.00 91.25 86 ASP A O 1
ATOM 679 N N . SER A 1 87 ? -9.715 -2.665 -12.387 1.00 92.38 87 SER A N 1
ATOM 680 C CA . SER A 1 87 ? -11.060 -2.830 -11.827 1.00 92.38 87 SER A CA 1
ATOM 681 C C . SER A 1 87 ? -11.765 -1.489 -11.638 1.00 92.38 87 SER A C 1
ATOM 683 O O . SER A 1 87 ? -11.136 -0.469 -11.333 1.00 92.38 87 SER A O 1
ATOM 685 N N . LYS A 1 88 ? -13.090 -1.507 -11.727 1.00 89.75 88 LYS A N 1
ATOM 686 C CA . LYS A 1 88 ? -13.977 -0.375 -11.463 1.00 89.75 88 LYS A CA 1
ATOM 687 C C . LYS A 1 88 ? -14.881 -0.676 -10.270 1.00 89.75 88 LYS A C 1
ATOM 689 O O . LYS A 1 88 ? -15.059 -1.823 -9.864 1.00 89.75 88 LYS A O 1
ATOM 694 N N . ALA A 1 89 ? -15.415 0.380 -9.662 1.00 82.44 89 ALA A N 1
ATOM 695 C CA . ALA A 1 89 ? -16.410 0.231 -8.607 1.00 82.44 89 ALA A CA 1
ATOM 696 C C . ALA A 1 89 ? -17.687 -0.382 -9.202 1.00 82.44 89 ALA A C 1
ATOM 698 O O . ALA A 1 89 ? -18.163 0.086 -10.234 1.00 82.44 89 ALA A O 1
ATOM 699 N N . GLY A 1 90 ? -18.217 -1.420 -8.557 1.00 81.50 90 GLY A N 1
ATOM 700 C CA . GLY A 1 90 ? -19.365 -2.181 -9.057 1.00 81.50 90 GLY A CA 1
ATOM 701 C C . GLY A 1 90 ? -19.001 -3.405 -9.899 1.00 81.50 90 GLY A C 1
ATOM 702 O O . GLY A 1 90 ? -19.877 -4.228 -10.144 1.00 81.50 90 GLY A O 1
ATOM 703 N N . ASP A 1 91 ? -17.732 -3.583 -10.280 1.00 82.69 91 ASP A N 1
ATOM 704 C CA . ASP A 1 91 ? -17.292 -4.861 -10.835 1.00 82.69 91 ASP A CA 1
ATOM 705 C C . ASP A 1 91 ? -17.379 -5.938 -9.738 1.00 82.69 91 ASP A C 1
ATOM 707 O O . ASP A 1 91 ? -16.915 -5.725 -8.615 1.00 82.69 91 ASP A O 1
ATOM 711 N N . GLU A 1 92 ? -17.882 -7.133 -10.059 1.00 83.62 92 GLU A N 1
ATOM 712 C CA . GLU A 1 92 ? -17.930 -8.289 -9.138 1.00 83.62 92 GLU A CA 1
ATOM 713 C C . GLU A 1 92 ? -16.537 -8.910 -8.870 1.00 83.62 92 GLU A C 1
ATOM 715 O O . GLU A 1 92 ? -16.387 -10.080 -8.508 1.00 83.62 92 GLU A O 1
ATOM 720 N N . VAL A 1 93 ? -15.469 -8.127 -9.045 1.00 88.12 93 VAL A N 1
ATOM 721 C CA . VAL A 1 93 ? -14.090 -8.555 -8.827 1.00 88.12 93 VAL A CA 1
ATOM 722 C C . VAL A 1 93 ? -13.821 -8.615 -7.330 1.00 88.12 93 VAL A C 1
ATOM 724 O O . VAL A 1 93 ? -13.714 -7.594 -6.653 1.00 88.12 93 VAL A O 1
ATOM 727 N N . LYS A 1 94 ? -13.640 -9.826 -6.802 1.00 89.19 94 LYS A N 1
ATOM 728 C CA . LYS A 1 94 ? -13.260 -10.028 -5.400 1.00 89.19 94 LYS A CA 1
ATOM 729 C C . LYS A 1 94 ? -11.901 -9.370 -5.101 1.00 89.19 94 LYS A C 1
ATOM 731 O O . LYS A 1 94 ? -10.931 -9.647 -5.816 1.00 89.19 94 LYS A O 1
ATOM 736 N N . PRO A 1 95 ? -11.775 -8.562 -4.030 1.00 90.44 95 PRO A N 1
ATOM 737 C CA . PRO A 1 95 ? -10.501 -7.944 -3.697 1.00 90.44 95 PRO A CA 1
ATOM 738 C C . PRO A 1 95 ? -9.495 -9.015 -3.240 1.00 90.44 95 PRO A C 1
ATOM 740 O O . PRO A 1 95 ? -9.819 -9.820 -2.359 1.00 90.44 95 PRO A O 1
ATOM 743 N N . PRO A 1 96 ? -8.259 -9.040 -3.776 1.00 88.19 96 PRO A N 1
ATOM 744 C CA . PRO A 1 96 ? -7.200 -9.930 -3.296 1.00 88.19 96 PRO A CA 1
ATOM 745 C C . PRO A 1 96 ? -6.811 -9.685 -1.833 1.00 88.19 96 PRO A C 1
ATOM 747 O O . PRO A 1 96 ? -6.270 -10.581 -1.186 1.00 88.19 96 PRO A O 1
ATOM 750 N N . PHE A 1 97 ? -7.054 -8.481 -1.309 1.00 90.69 97 PHE A N 1
ATOM 751 C CA . PHE A 1 97 ? -6.793 -8.140 0.083 1.00 90.69 97 PHE A CA 1
ATOM 752 C C . PHE A 1 97 ? -7.909 -7.257 0.645 1.00 90.69 97 PHE A C 1
ATOM 754 O O . PHE A 1 97 ? -8.297 -6.261 0.030 1.00 90.69 97 PHE A O 1
ATOM 761 N N . ARG A 1 98 ? -8.389 -7.614 1.838 1.00 93.69 98 ARG A N 1
ATOM 762 C CA . ARG A 1 98 ? -9.356 -6.852 2.628 1.00 93.69 98 ARG A CA 1
ATOM 763 C C . ARG A 1 98 ? -8.957 -6.934 4.093 1.00 93.69 98 ARG A C 1
ATOM 765 O O . ARG A 1 98 ? -8.647 -8.018 4.581 1.00 93.69 98 ARG A O 1
ATOM 772 N N . VAL A 1 99 ? -8.990 -5.802 4.780 1.00 94.56 99 VAL A N 1
ATOM 773 C CA . VAL A 1 99 ? -8.722 -5.724 6.217 1.00 94.56 99 VAL A CA 1
ATOM 774 C C . VAL A 1 99 ? -9.698 -4.758 6.871 1.00 94.56 99 VAL A C 1
ATOM 776 O O . VAL A 1 99 ? -10.053 -3.742 6.276 1.00 94.56 99 VAL A O 1
ATOM 779 N N . THR A 1 100 ? -10.120 -5.081 8.088 1.00 95.75 100 THR A N 1
ATOM 780 C CA . THR A 1 100 ? -10.864 -4.168 8.954 1.00 95.75 100 THR A CA 1
ATOM 781 C C . THR A 1 100 ? -9.927 -3.702 10.056 1.00 95.75 100 THR A C 1
ATOM 783 O O . THR A 1 100 ? -9.326 -4.523 10.744 1.00 95.75 100 THR A O 1
ATOM 786 N N . LEU A 1 101 ? -9.772 -2.390 10.174 1.00 91.94 101 LEU A N 1
ATOM 787 C CA . LEU A 1 101 ? -8.943 -1.733 11.172 1.00 91.94 101 LEU A CA 1
ATOM 788 C C . LEU A 1 101 ? -9.849 -1.201 12.278 1.00 91.94 101 LEU A C 1
ATOM 790 O O . LEU A 1 101 ? -10.809 -0.483 11.995 1.00 91.94 101 LEU A O 1
ATOM 794 N N . THR A 1 102 ? -9.520 -1.546 13.515 1.00 91.75 102 THR A N 1
ATOM 795 C CA . THR A 1 102 ? -10.158 -1.040 14.733 1.00 91.75 102 THR A CA 1
ATOM 796 C C . THR A 1 102 ? -9.081 -0.338 15.568 1.00 91.75 102 THR A C 1
ATOM 798 O O . THR A 1 102 ? -8.005 -0.931 15.710 1.00 91.75 102 THR A O 1
ATOM 801 N N . PRO A 1 103 ? -9.313 0.902 16.041 1.00 78.56 103 PRO A N 1
ATOM 802 C CA . PRO A 1 103 ? -8.367 1.649 16.873 1.00 78.56 103 PRO A CA 1
ATOM 803 C C . PRO A 1 103 ? -7.958 0.931 18.162 1.00 78.56 103 PRO A C 1
ATOM 805 O O . PRO A 1 103 ? -8.778 0.148 18.694 1.00 78.56 103 PRO A O 1
#

Sequence (103 aa):
MLIPGNFSVPQPYAFSNGGNEAPCIKFPKKALRIARIYVSQRTTVYNGRLNWIIPKHLARFEFSAPPTTPGTKPPESLTVQVFPPDSKAGDEVKPPFRVTLTP